Protein AF-A0A819D4S5-F1 (afdb_monomer_lite)

Secondary structure (DSSP, 8-state):
---GGGHHHHHHHHTS--BT-EEEETT-TTTTTHHHHHHTS-BSEEEE--S-HHHHHHHHHHH-S-----SS--SEEE---SS--GGGHHHHHHH-

Radius of gyration: 12.38 Å; chains: 1; bounding box: 28×28×28 Å

Structure (mmCIF, N/CA/C/O backbone):
data_AF-A0A819D4S5-F1
#
_entry.id   AF-A0A819D4S5-F1
#
loop_
_atom_site.group_PDB
_atom_site.id
_atom_site.type_symbol
_atom_site.label_atom_id
_atom_site.label_alt_id
_atom_site.label_comp_id
_atom_site.label_asym_id
_atom_site.label_entity_id
_atom_site.label_seq_id
_atom_site.pdbx_PDB_ins_code
_atom_site.Cartn_x
_atom_site.Cartn_y
_atom_site.Cartn_z
_atom_site.occupancy
_atom_site.B_iso_or_equiv
_atom_site.auth_seq_id
_atom_site.auth_comp_id
_atom_site.a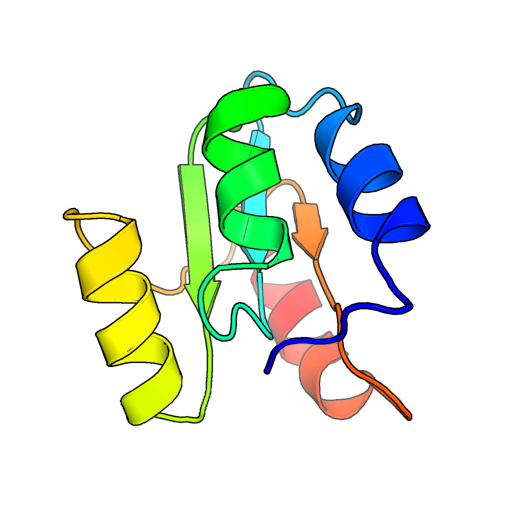uth_asym_id
_atom_site.auth_atom_id
_atom_site.pdbx_PDB_model_num
ATOM 1 N N . MET A 1 1 ? 10.025 0.386 -4.813 1.00 71.19 1 MET A N 1
ATOM 2 C CA . MET A 1 1 ? 10.532 1.701 -5.276 1.00 71.19 1 MET A CA 1
ATOM 3 C C . MET A 1 1 ? 10.831 2.584 -4.065 1.00 71.19 1 MET A C 1
ATOM 5 O O . MET A 1 1 ? 10.139 2.447 -3.063 1.00 71.19 1 MET A O 1
ATOM 9 N N . PHE A 1 2 ? 11.849 3.448 -4.128 1.00 74.19 2 PHE A N 1
ATOM 10 C CA . PHE A 1 2 ? 12.151 4.458 -3.103 1.00 74.19 2 PHE A CA 1
ATOM 11 C C . PHE A 1 2 ? 12.409 5.796 -3.799 1.00 74.19 2 PHE A C 1
ATOM 13 O O . PHE A 1 2 ? 13.190 5.847 -4.746 1.00 74.19 2 PHE A O 1
ATOM 20 N N . CYS A 1 3 ? 11.752 6.863 -3.345 1.00 80.25 3 CYS A N 1
ATOM 21 C CA . CYS A 1 3 ? 11.949 8.215 -3.858 1.00 80.25 3 CYS A CA 1
ATOM 22 C C . CYS A 1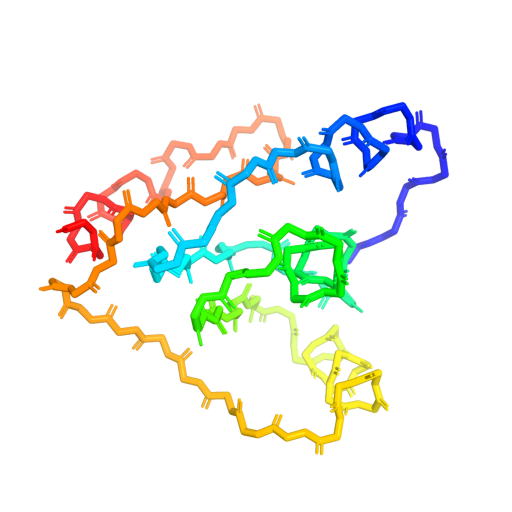 3 ? 12.172 9.160 -2.674 1.00 80.25 3 CYS A C 1
ATOM 24 O O . CYS A 1 3 ? 11.276 9.358 -1.852 1.00 80.25 3 CYS A O 1
ATOM 26 N N . ALA A 1 4 ? 13.376 9.727 -2.573 1.00 80.31 4 ALA A N 1
ATOM 27 C CA . ALA A 1 4 ? 13.717 10.655 -1.498 1.00 80.31 4 ALA A CA 1
ATOM 28 C C . ALA A 1 4 ? 12.949 11.982 -1.617 1.00 80.31 4 ALA A C 1
ATOM 30 O O . ALA A 1 4 ? 12.568 12.572 -0.611 1.00 80.31 4 ALA A O 1
ATOM 31 N N . GLU A 1 5 ? 12.669 12.431 -2.840 1.00 84.88 5 GLU A N 1
ATOM 32 C CA . GLU A 1 5 ? 11.967 13.695 -3.089 1.00 84.88 5 GLU A CA 1
ATOM 33 C C . GLU A 1 5 ? 10.486 13.644 -2.690 1.00 84.88 5 GLU A C 1
ATOM 35 O O . GLU A 1 5 ? 9.881 14.680 -2.433 1.00 84.88 5 GLU A O 1
ATOM 40 N N . ASN A 1 6 ? 9.914 12.447 -2.521 1.00 87.12 6 ASN A N 1
ATOM 41 C CA . ASN A 1 6 ? 8.525 12.280 -2.092 1.00 87.12 6 ASN A CA 1
ATOM 42 C C . ASN A 1 6 ? 8.339 12.289 -0.556 1.00 87.12 6 ASN A C 1
ATOM 44 O O . ASN A 1 6 ? 7.295 11.890 -0.034 1.00 87.12 6 ASN A O 1
ATOM 48 N N . ASN A 1 7 ? 9.358 12.728 0.195 1.00 86.62 7 ASN A N 1
ATOM 49 C CA . ASN A 1 7 ? 9.352 12.704 1.662 1.00 86.62 7 ASN A CA 1
ATOM 50 C C . ASN A 1 7 ? 8.194 13.503 2.275 1.00 86.62 7 ASN A C 1
ATOM 52 O O . ASN A 1 7 ? 7.668 13.098 3.311 1.00 86.62 7 ASN A O 1
ATOM 56 N N . THR A 1 8 ? 7.784 14.609 1.649 1.00 91.94 8 THR A N 1
ATOM 57 C CA . THR A 1 8 ? 6.640 15.411 2.107 1.00 91.94 8 THR A CA 1
ATOM 58 C C . THR A 1 8 ? 5.360 14.585 2.115 1.00 91.94 8 THR A C 1
ATOM 60 O O . THR A 1 8 ? 4.633 14.597 3.106 1.00 91.94 8 THR A O 1
ATOM 63 N N . GLU A 1 9 ? 5.120 13.803 1.062 1.00 91.19 9 GLU A N 1
ATOM 64 C CA . GLU A 1 9 ? 3.942 12.943 0.987 1.00 91.19 9 GLU A CA 1
ATOM 65 C C . GLU A 1 9 ? 4.043 11.771 1.959 1.00 91.19 9 GLU A C 1
ATOM 67 O O . GLU A 1 9 ? 3.066 11.434 2.619 1.00 91.19 9 GLU A O 1
ATOM 72 N N . ARG A 1 10 ? 5.240 11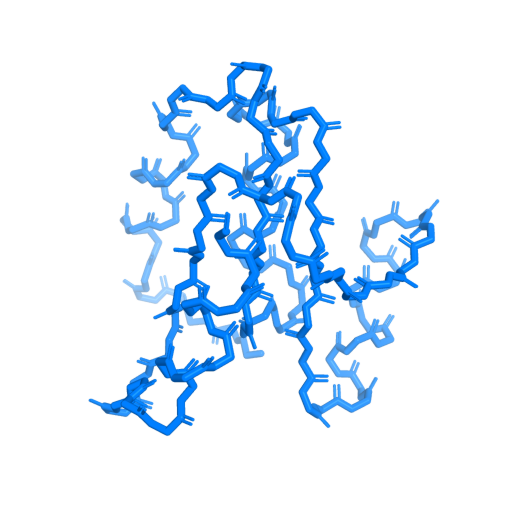.199 2.146 1.00 88.94 10 ARG A N 1
ATOM 73 C CA . ARG A 1 10 ? 5.464 10.175 3.179 1.00 88.94 10 ARG A CA 1
ATOM 74 C C . ARG A 1 10 ? 5.093 10.679 4.573 1.00 88.94 10 ARG A C 1
ATOM 76 O O . ARG A 1 10 ? 4.431 9.968 5.326 1.00 88.94 10 ARG A O 1
ATOM 83 N N . MET A 1 11 ? 5.501 11.904 4.909 1.00 89.62 11 MET A N 1
ATOM 84 C CA . MET A 1 11 ? 5.149 12.542 6.180 1.00 89.62 11 MET A CA 1
ATOM 85 C C . MET A 1 11 ? 3.656 12.860 6.260 1.00 89.62 11 MET A C 1
ATOM 87 O O . MET A 1 11 ? 3.046 12.629 7.300 1.00 89.62 11 MET A O 1
ATOM 91 N N . ARG A 1 12 ? 3.046 13.357 5.177 1.00 93.19 12 ARG A N 1
ATOM 92 C CA . ARG A 1 12 ? 1.603 13.624 5.134 1.00 93.19 12 ARG A CA 1
ATOM 93 C C . ARG A 1 12 ? 0.803 12.349 5.390 1.00 93.19 12 ARG A C 1
ATOM 95 O O . ARG A 1 12 ? -0.090 12.359 6.231 1.00 93.19 12 ARG A O 1
ATOM 102 N N . MET A 1 13 ? 1.161 11.259 4.713 1.00 90.69 13 MET A N 1
ATOM 103 C CA . MET A 1 13 ? 0.516 9.958 4.877 1.00 90.69 13 MET A CA 1
ATOM 104 C C . MET A 1 13 ? 0.680 9.420 6.294 1.00 90.69 13 MET A C 1
ATOM 106 O O . MET A 1 13 ? -0.306 8.970 6.856 1.00 90.69 13 MET A O 1
ATOM 110 N N . GLY A 1 14 ? 1.854 9.574 6.915 1.00 89.19 14 GLY A N 1
ATOM 111 C CA . GLY A 1 14 ? 2.077 9.194 8.316 1.00 89.19 14 GLY A CA 1
ATOM 112 C C . GLY A 1 14 ? 1.253 9.971 9.353 1.00 89.19 14 GLY A C 1
ATOM 113 O O . GLY A 1 14 ? 1.214 9.560 10.503 1.00 89.19 14 GLY A O 1
ATOM 114 N N . ASN A 1 15 ? 0.588 11.067 8.976 1.00 91.69 15 ASN A N 1
ATOM 115 C CA . ASN A 1 15 ? -0.290 11.835 9.867 1.00 91.69 15 ASN A CA 1
ATOM 116 C C . ASN A 1 15 ? -1.786 11.573 9.620 1.00 91.69 15 ASN A C 1
ATOM 118 O O . ASN A 1 15 ? -2.635 12.194 10.261 1.00 91.69 15 ASN A O 1
ATOM 122 N N . VAL A 1 16 ? -2.133 10.693 8.679 1.00 92.00 16 VAL A N 1
ATOM 123 C CA . VAL A 1 16 ? -3.528 10.293 8.458 1.00 92.00 16 VAL A CA 1
ATOM 124 C C . VAL A 1 16 ? -3.971 9.403 9.620 1.00 92.00 16 VAL A C 1
ATOM 126 O O . VAL A 1 16 ? -3.228 8.523 10.043 1.00 92.00 16 VAL A O 1
ATOM 129 N N . ASN A 1 17 ? -5.176 9.628 10.147 1.00 91.56 17 ASN A N 1
ATOM 130 C CA . ASN A 1 17 ? -5.768 8.739 11.143 1.00 91.56 17 ASN A CA 1
ATOM 131 C C . ASN A 1 17 ? -6.389 7.529 10.437 1.00 91.56 17 ASN A C 1
ATOM 133 O O . ASN A 1 17 ? -7.349 7.699 9.688 1.00 91.56 17 ASN A O 1
ATOM 137 N N . CYS A 1 18 ? -5.850 6.341 10.699 1.00 92.75 18 CYS A N 1
ATOM 138 C CA . CYS A 1 18 ? -6.337 5.076 10.153 1.00 92.75 18 CYS A CA 1
ATOM 139 C C . CYS A 1 18 ? -6.785 4.107 11.256 1.00 92.75 18 CYS A C 1
ATOM 141 O O . CYS A 1 18 ? -6.864 2.902 11.027 1.00 92.75 18 CYS A O 1
ATOM 143 N N . VAL A 1 19 ? -7.065 4.603 12.466 1.00 91.62 19 VAL A N 1
ATOM 144 C CA . VAL A 1 19 ? -7.542 3.763 13.572 1.00 91.62 19 VAL A CA 1
ATOM 145 C C . VAL A 1 19 ? -8.805 3.014 13.144 1.00 91.62 19 VAL A C 1
ATOM 147 O O . VAL A 1 19 ? -9.770 3.623 12.690 1.00 91.62 19 VAL A O 1
ATOM 150 N N . ASN A 1 20 ? -8.795 1.693 13.336 1.00 90.62 20 ASN A N 1
ATOM 151 C CA . ASN A 1 20 ? -9.841 0.755 12.908 1.00 90.62 20 ASN A CA 1
ATOM 152 C C . ASN A 1 20 ? -10.030 0.620 11.384 1.00 90.62 20 ASN A C 1
ATOM 154 O O . ASN A 1 20 ? -10.986 -0.029 10.977 1.00 90.62 20 ASN A O 1
ATOM 158 N N . GLU A 1 21 ? -9.138 1.169 10.552 1.00 93.12 21 GLU A N 1
ATOM 159 C CA . GLU A 1 21 ? -9.183 0.982 9.096 1.00 93.12 21 GLU A CA 1
ATOM 160 C C . GLU A 1 21 ? -8.333 -0.220 8.655 1.00 93.12 21 GLU A C 1
ATOM 162 O O . GLU A 1 21 ? -7.213 -0.437 9.137 1.00 93.12 21 GLU A O 1
ATOM 167 N N . ILE A 1 22 ? -8.844 -0.970 7.681 1.00 93.38 22 ILE A N 1
ATOM 168 C CA . ILE A 1 22 ? -8.099 -1.943 6.884 1.00 93.38 22 ILE A CA 1
ATOM 169 C C . ILE A 1 22 ? -7.668 -1.269 5.578 1.00 93.38 22 ILE A C 1
ATOM 171 O O . ILE A 1 22 ? -8.498 -0.790 4.806 1.00 93.38 22 ILE A O 1
ATOM 175 N N . ILE A 1 23 ? -6.364 -1.259 5.301 1.00 92.38 23 ILE A N 1
ATOM 176 C CA . ILE A 1 23 ? -5.786 -0.566 4.142 1.00 92.38 23 ILE A CA 1
ATOM 177 C C . ILE A 1 23 ? -5.256 -1.571 3.120 1.00 92.38 23 ILE A C 1
ATOM 179 O O . ILE A 1 23 ? -4.623 -2.555 3.492 1.00 92.38 23 ILE A O 1
ATOM 183 N N . VAL A 1 24 ? -5.424 -1.295 1.827 1.00 94.06 24 VAL A N 1
ATOM 184 C CA . VAL A 1 24 ? -4.644 -1.932 0.751 1.00 94.06 24 VAL A CA 1
ATOM 185 C C . VAL A 1 24 ? -3.631 -0.950 0.193 1.00 94.06 24 VAL A C 1
ATOM 187 O O . VAL A 1 24 ? -3.996 0.148 -0.205 1.00 94.06 24 VAL A O 1
ATOM 190 N N . ASP A 1 25 ? -2.370 -1.352 0.094 1.00 92.69 25 ASP A N 1
ATOM 191 C CA . ASP A 1 25 ? -1.322 -0.612 -0.607 1.00 92.69 25 ASP A CA 1
ATOM 192 C C . ASP A 1 25 ? -0.938 -1.378 -1.876 1.00 92.69 25 ASP A C 1
ATOM 194 O O . ASP A 1 25 ? -0.231 -2.382 -1.801 1.00 92.69 25 ASP A O 1
ATOM 198 N N . LEU A 1 26 ? -1.439 -0.952 -3.044 1.00 91.75 26 LEU A N 1
ATOM 199 C CA . LEU A 1 26 ? -1.256 -1.706 -4.298 1.00 91.75 26 LEU A CA 1
ATOM 200 C C . LEU A 1 26 ? 0.150 -1.577 -4.902 1.00 91.75 26 LEU A C 1
ATOM 202 O O . LEU A 1 26 ? 0.484 -2.307 -5.836 1.00 91.75 26 LEU A O 1
ATOM 206 N N . TYR A 1 27 ? 0.958 -0.654 -4.377 1.00 91.44 27 TYR A N 1
ATOM 207 C CA . TYR A 1 27 ? 2.314 -0.366 -4.843 1.00 91.44 27 TYR A CA 1
ATOM 208 C C . TYR A 1 27 ? 3.255 -0.185 -3.652 1.00 91.44 27 TYR A C 1
ATOM 210 O O . TYR A 1 27 ? 3.941 0.831 -3.514 1.00 91.44 27 TYR A O 1
ATOM 218 N N . ALA A 1 28 ? 3.258 -1.181 -2.770 1.00 91.88 28 ALA A N 1
ATOM 219 C CA . ALA A 1 28 ? 3.922 -1.113 -1.476 1.00 91.88 28 ALA A CA 1
ATOM 220 C C . ALA A 1 28 ? 5.438 -0.893 -1.585 1.00 91.88 28 ALA A C 1
ATOM 222 O O . ALA A 1 28 ? 6.060 -0.250 -0.728 1.00 91.88 28 ALA A O 1
ATOM 223 N N . GLY A 1 29 ? 6.067 -1.403 -2.647 1.00 92.25 29 GLY A N 1
ATOM 224 C CA . GLY A 1 29 ? 7.506 -1.353 -2.819 1.00 92.25 29 GLY A CA 1
ATOM 225 C C . GLY A 1 29 ? 8.213 -2.003 -1.637 1.00 92.25 29 GLY A C 1
ATOM 226 O O . GLY A 1 29 ? 7.922 -3.129 -1.261 1.00 92.25 29 GLY A O 1
ATOM 227 N N . ILE A 1 30 ? 9.143 -1.256 -1.041 1.00 92.06 30 ILE A N 1
ATOM 228 C CA . ILE A 1 30 ? 9.864 -1.675 0.170 1.00 92.06 30 ILE A CA 1
ATOM 229 C C . ILE A 1 30 ? 9.165 -1.215 1.462 1.00 92.06 30 ILE A C 1
ATOM 231 O O . ILE A 1 30 ? 9.757 -1.281 2.538 1.00 92.06 30 ILE A O 1
ATOM 235 N N . GLY A 1 31 ? 7.933 -0.707 1.355 1.00 90.56 31 GLY A N 1
ATOM 236 C CA . GLY A 1 31 ? 7.115 -0.234 2.475 1.00 90.56 31 GLY A CA 1
ATOM 237 C C . GLY A 1 31 ? 7.093 1.278 2.640 1.00 90.56 31 GLY A C 1
ATOM 238 O O . GLY A 1 31 ? 6.985 1.765 3.762 1.00 90.56 31 GLY A O 1
ATOM 239 N N . TYR A 1 32 ? 7.223 2.033 1.545 1.00 91.88 32 TYR A N 1
ATOM 240 C CA . TYR A 1 32 ? 7.364 3.492 1.606 1.00 91.88 32 TYR A CA 1
ATOM 241 C C . TYR A 1 32 ? 6.174 4.175 2.299 1.00 91.88 32 TYR A C 1
ATOM 243 O O . TYR A 1 32 ? 6.386 5.038 3.149 1.00 91.88 32 TYR A O 1
ATOM 251 N N . PHE A 1 33 ? 4.946 3.754 1.971 1.00 93.06 33 PHE A N 1
ATOM 252 C CA . PHE A 1 33 ? 3.710 4.198 2.628 1.00 93.06 33 PHE A CA 1
ATOM 253 C C . PHE A 1 33 ? 3.144 3.153 3.593 1.00 93.06 33 PHE A C 1
ATOM 255 O O . PHE A 1 33 ? 2.606 3.520 4.635 1.00 93.06 33 PHE A O 1
ATOM 262 N N . THR A 1 34 ? 3.348 1.864 3.304 1.00 93.31 34 THR A N 1
ATOM 263 C CA . THR A 1 34 ? 2.955 0.750 4.180 1.00 93.31 34 THR A CA 1
ATOM 264 C C . THR A 1 34 ? 3.456 0.921 5.620 1.00 93.31 34 THR A C 1
ATOM 266 O O . THR A 1 34 ? 2.687 0.747 6.562 1.00 93.31 34 THR A O 1
ATOM 269 N N . LEU A 1 35 ? 4.730 1.290 5.812 1.00 91.06 35 LEU A N 1
ATOM 270 C CA . LEU A 1 35 ? 5.306 1.456 7.150 1.00 91.06 35 LEU A CA 1
ATOM 271 C C . LEU A 1 35 ? 4.680 2.640 7.910 1.00 91.06 35 LEU A C 1
ATOM 273 O O . LEU A 1 35 ? 4.260 2.430 9.047 1.00 91.06 35 LEU A O 1
ATOM 277 N N . PRO A 1 36 ? 4.540 3.848 7.322 1.00 92.19 36 PRO A N 1
ATOM 278 C CA . PRO A 1 36 ? 3.772 4.927 7.938 1.00 92.19 36 PRO A CA 1
ATOM 279 C C . PRO A 1 36 ? 2.360 4.529 8.381 1.00 92.19 36 PRO A C 1
ATOM 281 O O . PRO A 1 36 ? 1.977 4.859 9.502 1.00 92.19 36 PRO A O 1
ATOM 284 N N . PHE A 1 37 ? 1.617 3.779 7.559 1.00 93.25 37 PHE A N 1
ATOM 285 C CA . PHE A 1 37 ? 0.269 3.332 7.920 1.00 93.25 37 PHE A CA 1
ATOM 286 C C . PHE A 1 37 ? 0.242 2.449 9.173 1.00 93.25 37 PHE A C 1
ATOM 288 O O . PHE A 1 37 ? -0.623 2.613 10.035 1.00 93.25 37 PHE A O 1
ATOM 295 N N . LEU A 1 38 ? 1.202 1.531 9.289 1.00 89.81 38 LEU A N 1
ATOM 296 C CA . LEU A 1 38 ? 1.299 0.616 10.426 1.00 89.81 38 LEU A CA 1
ATOM 297 C C . LEU A 1 38 ? 1.828 1.307 11.691 1.00 89.81 38 LEU A C 1
ATOM 299 O O . LEU A 1 38 ? 1.314 1.073 12.781 1.00 89.81 38 LEU A O 1
ATOM 303 N N . VAL A 1 39 ? 2.857 2.149 11.559 1.00 87.81 39 VAL A N 1
ATOM 304 C CA . VAL A 1 39 ? 3.606 2.699 12.703 1.00 87.81 39 VAL A CA 1
ATOM 305 C C . VAL A 1 39 ? 3.012 4.007 13.224 1.00 87.81 39 VAL A C 1
ATOM 307 O O . VAL A 1 39 ? 3.015 4.232 14.433 1.00 87.81 39 VAL A O 1
ATOM 310 N N . HIS A 1 40 ? 2.522 4.876 12.338 1.00 88.69 40 HIS A N 1
ATOM 311 C CA . HIS A 1 40 ? 2.085 6.229 12.698 1.00 88.69 40 HIS A CA 1
ATOM 312 C C . HIS A 1 40 ? 0.571 6.423 12.586 1.00 88.69 40 HIS A C 1
ATOM 314 O O . HIS A 1 40 ? -0.014 7.110 13.417 1.00 88.69 40 HIS A O 1
ATOM 320 N N . CYS A 1 41 ? -0.075 5.801 11.596 1.00 90.25 41 CYS A N 1
ATOM 321 C CA . CYS A 1 41 ? -1.515 5.971 11.373 1.00 90.25 41 CYS A CA 1
ATOM 322 C C . CYS A 1 41 ? -2.386 5.027 12.209 1.00 90.25 41 CYS A C 1
ATOM 324 O O . CYS A 1 41 ? -3.601 5.214 12.260 1.00 90.25 41 CYS A O 1
ATOM 326 N N . HIS A 1 42 ? -1.780 4.013 12.837 1.00 86.94 42 HIS A N 1
ATOM 327 C CA . HIS A 1 42 ? -2.465 2.980 13.619 1.00 86.94 42 HIS A CA 1
ATOM 328 C C . HIS A 1 42 ? -3.537 2.209 12.827 1.00 86.94 42 HIS A C 1
ATOM 330 O O . HIS A 1 42 ? -4.593 1.877 13.369 1.00 86.94 42 HIS A O 1
ATOM 336 N N . ALA A 1 43 ? -3.257 1.915 11.551 1.00 91.81 43 ALA A N 1
ATOM 337 C CA . ALA A 1 43 ? -4.102 1.039 10.744 1.00 91.81 43 ALA A CA 1
ATOM 338 C C . ALA A 1 43 ? -4.310 -0.315 11.441 1.00 91.81 43 ALA A C 1
ATOM 340 O O . ALA A 1 43 ? -3.365 -0.893 11.980 1.00 91.81 43 ALA A O 1
ATOM 341 N N . CYS A 1 44 ? -5.538 -0.837 11.409 1.00 90.88 44 CYS A N 1
ATOM 342 C CA . CYS A 1 44 ? -5.855 -2.147 11.983 1.00 90.88 44 CYS A CA 1
ATOM 343 C C . CYS A 1 44 ? -5.121 -3.265 11.232 1.00 90.88 44 CYS A C 1
ATOM 345 O O . CYS A 1 44 ? -4.584 -4.195 11.837 1.00 90.88 44 CYS A O 1
ATOM 347 N N . HIS A 1 45 ? -5.072 -3.152 9.905 1.00 89.81 45 HIS A N 1
ATOM 348 C CA . HIS A 1 45 ? -4.351 -4.071 9.038 1.00 89.81 45 HIS A CA 1
ATOM 349 C C . HIS A 1 45 ? -3.945 -3.372 7.739 1.00 89.81 45 HIS A C 1
ATOM 351 O O . HIS A 1 45 ? -4.657 -2.487 7.263 1.00 89.81 45 HIS A O 1
ATOM 357 N N . VAL A 1 46 ? -2.825 -3.787 7.140 1.00 91.44 46 VAL A N 1
ATO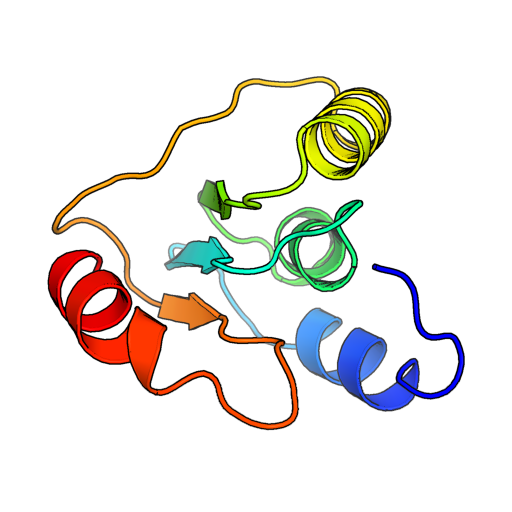M 358 C CA . VAL A 1 46 ? -2.396 -3.297 5.824 1.00 91.44 46 VAL A CA 1
ATOM 359 C C . VAL A 1 46 ? -2.040 -4.467 4.920 1.00 91.44 46 VAL A C 1
ATOM 361 O O . VAL A 1 46 ? -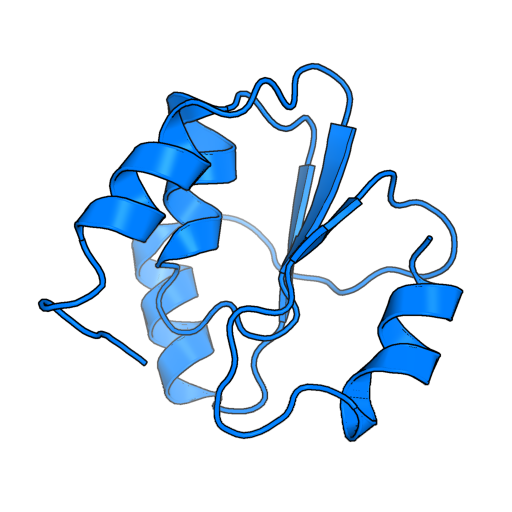1.124 -5.237 5.198 1.00 91.44 46 VAL A O 1
ATOM 364 N N . TYR A 1 47 ? -2.741 -4.562 3.801 1.00 92.25 47 TYR A N 1
ATOM 365 C CA . TYR A 1 47 ? -2.479 -5.509 2.737 1.00 92.25 47 TYR A CA 1
ATOM 366 C C . TYR A 1 47 ? -1.562 -4.881 1.692 1.00 92.25 47 TYR A C 1
ATOM 368 O O . TYR A 1 47 ? -1.977 -4.060 0.876 1.00 92.25 47 TYR A O 1
ATOM 376 N N . ALA A 1 48 ? -0.290 -5.258 1.741 1.00 91.75 48 ALA A N 1
ATOM 377 C CA . ALA A 1 48 ? 0.750 -4.705 0.888 1.00 91.75 48 ALA A CA 1
ATOM 378 C C . ALA A 1 48 ? 0.973 -5.571 -0.360 1.00 91.75 48 ALA A C 1
ATOM 380 O O . ALA A 1 48 ? 1.367 -6.735 -0.258 1.00 91.75 48 ALA A O 1
ATOM 381 N N . CYS A 1 49 ? 0.761 -4.987 -1.539 1.00 90.38 49 CYS A N 1
ATOM 382 C CA . CYS A 1 49 ? 0.959 -5.630 -2.833 1.00 90.38 49 CYS A CA 1
ATOM 383 C C . CYS A 1 49 ? 2.077 -4.938 -3.607 1.00 90.38 49 CYS A C 1
ATOM 385 O O . CYS A 1 49 ? 2.171 -3.714 -3.645 1.00 90.38 49 CYS A O 1
ATOM 387 N N . ASP A 1 50 ? 2.907 -5.736 -4.264 1.00 90.38 50 ASP A N 1
ATOM 388 C CA . ASP A 1 50 ? 3.838 -5.261 -5.272 1.00 90.38 50 ASP A CA 1
ATOM 389 C C . ASP A 1 50 ? 4.090 -6.402 -6.256 1.00 90.38 50 ASP A C 1
ATOM 391 O O . ASP A 1 50 ? 4.170 -7.572 -5.878 1.00 90.38 50 ASP A O 1
ATOM 395 N N . TRP A 1 51 ? 4.177 -6.050 -7.529 1.00 89.62 51 TRP A N 1
ATOM 396 C CA . TRP A 1 51 ? 4.481 -6.970 -8.614 1.00 89.62 51 TRP A CA 1
ATOM 397 C C . TRP A 1 51 ? 5.967 -7.354 -8.650 1.00 89.62 51 TRP A C 1
ATOM 399 O O . TRP A 1 51 ? 6.310 -8.399 -9.199 1.00 89.62 51 TRP A O 1
ATOM 409 N N . ASN A 1 52 ? 6.850 -6.539 -8.060 1.00 89.31 52 ASN A N 1
ATOM 410 C CA . ASN A 1 52 ? 8.277 -6.814 -7.973 1.00 89.31 52 ASN A CA 1
ATOM 411 C C . ASN A 1 52 ? 8.592 -7.723 -6.760 1.00 89.31 52 ASN A C 1
ATOM 413 O O . ASN A 1 52 ? 8.476 -7.277 -5.610 1.00 89.31 52 ASN A O 1
ATOM 417 N N . PRO A 1 53 ? 9.059 -8.967 -6.983 1.00 90.44 53 PRO A N 1
ATOM 418 C CA . PRO A 1 53 ? 9.354 -9.903 -5.900 1.00 90.44 53 PRO A CA 1
ATOM 419 C C . PRO A 1 53 ? 10.508 -9.444 -4.997 1.00 90.44 53 PRO A C 1
ATOM 421 O O . PRO A 1 53 ? 10.444 -9.673 -3.790 1.00 90.44 53 PRO A O 1
ATOM 424 N N . ASP A 1 54 ? 11.518 -8.749 -5.530 1.00 92.94 54 ASP A N 1
ATOM 425 C CA . ASP A 1 54 ? 12.648 -8.241 -4.738 1.00 92.94 54 ASP A CA 1
ATOM 426 C C . ASP A 1 54 ? 12.204 -7.124 -3.788 1.00 92.94 54 ASP A C 1
ATOM 428 O O . ASP A 1 54 ? 12.653 -7.041 -2.644 1.00 92.94 54 ASP A O 1
ATOM 432 N N . ALA A 1 55 ? 11.280 -6.273 -4.246 1.00 91.19 55 ALA A N 1
ATOM 433 C CA . ALA A 1 55 ? 10.686 -5.238 -3.407 1.00 91.19 55 ALA A CA 1
ATOM 434 C C . ALA A 1 55 ? 9.877 -5.864 -2.265 1.00 91.19 55 ALA A C 1
ATOM 436 O O . ALA A 1 55 ? 10.020 -5.447 -1.117 1.00 91.19 55 ALA A O 1
ATOM 437 N N . MET A 1 56 ? 9.107 -6.912 -2.568 1.00 90.38 56 MET A N 1
ATOM 438 C CA . MET A 1 56 ? 8.334 -7.649 -1.571 1.00 90.38 56 MET A CA 1
ATOM 439 C C . MET A 1 56 ? 9.226 -8.386 -0.561 1.00 90.38 56 MET A C 1
ATOM 441 O O . MET A 1 56 ? 8.902 -8.457 0.620 1.00 90.38 56 MET A O 1
ATOM 445 N N . GLU A 1 57 ? 10.374 -8.907 -0.991 1.00 90.06 57 GLU A N 1
ATOM 446 C CA . GLU A 1 57 ? 11.372 -9.502 -0.097 1.00 90.06 57 GLU A CA 1
ATOM 447 C C . GLU A 1 57 ? 12.049 -8.449 0.799 1.00 90.06 57 GLU A C 1
ATOM 449 O O . GLU A 1 57 ? 12.236 -8.660 1.998 1.00 90.06 57 GLU A O 1
ATOM 454 N N . ALA A 1 58 ? 12.370 -7.273 0.262 1.00 90.19 58 ALA A N 1
ATOM 455 C CA . ALA A 1 58 ? 12.857 -6.160 1.073 1.00 90.19 58 ALA A CA 1
ATOM 456 C C . ALA A 1 58 ? 11.792 -5.681 2.078 1.00 90.19 58 ALA A C 1
ATOM 458 O O . ALA A 1 58 ? 12.108 -5.438 3.242 1.00 90.19 58 ALA A O 1
ATOM 459 N N . LEU A 1 59 ? 10.524 -5.618 1.664 1.00 90.44 59 LEU A N 1
ATOM 460 C CA . LEU A 1 59 ? 9.400 -5.316 2.547 1.00 90.44 59 LEU A CA 1
ATOM 461 C C . LEU A 1 59 ? 9.240 -6.376 3.651 1.00 90.44 59 LEU A C 1
ATOM 463 O O . LEU A 1 59 ? 9.101 -6.011 4.816 1.00 90.44 59 LEU A O 1
ATOM 467 N N . ARG A 1 60 ? 9.381 -7.669 3.322 1.00 88.25 60 ARG A N 1
ATOM 468 C CA . ARG A 1 60 ? 9.471 -8.796 4.281 1.00 88.25 60 ARG A CA 1
ATOM 469 C C . ARG A 1 60 ? 10.480 -8.557 5.370 1.00 88.25 60 ARG A C 1
ATOM 471 O O . ARG A 1 60 ? 10.147 -8.682 6.549 1.00 88.25 60 ARG A O 1
ATOM 478 N N . ARG A 1 61 ? 11.685 -8.169 4.980 1.00 86.62 61 ARG A N 1
ATOM 479 C CA . ARG A 1 61 ? 12.762 -7.872 5.924 1.00 86.62 61 ARG A CA 1
ATOM 480 C C . ARG A 1 61 ? 12.445 -6.656 6.787 1.00 86.62 61 ARG A C 1
ATOM 482 O O . ARG A 1 61 ? 12.770 -6.677 7.968 1.00 86.62 61 ARG A O 1
ATOM 489 N N . ASN A 1 62 ? 11.777 -5.651 6.222 1.00 82.88 62 ASN A N 1
ATOM 490 C CA . ASN A 1 62 ? 11.373 -4.447 6.945 1.00 82.88 62 ASN A CA 1
ATOM 491 C C . ASN A 1 62 ? 10.204 -4.684 7.921 1.00 82.88 62 ASN A C 1
ATOM 493 O O . ASN A 1 62 ? 10.136 -3.996 8.935 1.00 82.88 62 ASN A O 1
ATOM 497 N N . LEU A 1 63 ? 9.294 -5.626 7.634 1.00 83.06 63 LEU A N 1
ATOM 498 C CA . LEU A 1 63 ? 8.074 -5.856 8.426 1.00 83.06 63 LEU A CA 1
ATOM 499 C C . LEU A 1 63 ? 8.140 -7.038 9.400 1.00 83.06 63 LEU A C 1
ATOM 501 O O . LEU A 1 63 ? 7.421 -7.023 10.390 1.00 83.06 63 LEU A O 1
ATOM 505 N N . GLN A 1 64 ? 8.916 -8.083 9.107 1.00 66.88 64 GLN A N 1
ATOM 506 C CA . GLN A 1 64 ? 8.946 -9.336 9.881 1.00 66.88 64 GLN A CA 1
ATOM 507 C C . GLN A 1 64 ? 7.553 -9.865 10.343 1.00 66.88 64 GLN A C 1
ATOM 509 O O . GLN A 1 64 ? 7.420 -10.344 11.465 1.00 66.88 64 GLN A O 1
ATOM 514 N N . ALA A 1 65 ? 6.521 -9.826 9.473 1.00 50.22 65 ALA A N 1
ATOM 515 C CA . ALA A 1 65 ? 5.247 -10.574 9.581 1.00 50.22 65 ALA A CA 1
ATOM 516 C C . ALA A 1 65 ? 4.473 -10.638 8.228 1.00 50.22 65 ALA A C 1
ATOM 518 O O . ALA A 1 65 ? 4.826 -9.928 7.290 1.00 50.22 65 ALA A O 1
ATOM 519 N N . ASN A 1 66 ? 3.468 -11.532 8.141 1.00 48.88 66 ASN A N 1
ATOM 520 C CA . ASN A 1 66 ? 2.766 -12.102 6.958 1.00 48.88 66 ASN A CA 1
ATOM 521 C C . ASN A 1 66 ? 2.172 -11.145 5.886 1.00 48.88 66 ASN A C 1
ATOM 523 O O . ASN A 1 66 ? 1.784 -10.024 6.186 1.00 48.88 66 ASN A O 1
ATOM 527 N N . TYR A 1 67 ? 2.007 -11.664 4.650 1.00 52.03 67 TYR A N 1
ATOM 528 C CA . TYR A 1 67 ? 1.541 -10.952 3.436 1.00 52.03 67 TYR A CA 1
ATOM 529 C C . TYR A 1 67 ? 0.342 -11.635 2.787 1.00 52.03 67 TYR A C 1
ATOM 531 O O . TYR A 1 67 ? 0.434 -12.818 2.468 1.00 52.03 67 TYR A O 1
ATOM 539 N N . THR A 1 68 ? -0.720 -10.887 2.486 1.00 49.59 68 THR A N 1
ATOM 540 C CA . THR A 1 68 ? -1.785 -11.298 1.549 1.00 49.59 68 THR A CA 1
ATOM 541 C C . THR A 1 68 ? -2.393 -10.062 0.865 1.00 49.59 68 THR A C 1
ATOM 543 O O . THR A 1 68 ? -2.051 -8.938 1.220 1.00 49.59 68 THR A O 1
ATOM 546 N N . CYS A 1 69 ? -3.250 -10.254 -0.139 1.00 50.25 69 CYS A N 1
ATOM 547 C CA . CYS A 1 69 ? -4.089 -9.216 -0.746 1.00 50.25 69 CYS A CA 1
ATOM 548 C C . CYS A 1 69 ? -5.543 -9.697 -0.654 1.00 50.25 69 CYS A C 1
ATOM 550 O O . CYS A 1 69 ? -5.796 -10.843 -1.037 1.00 50.25 69 CYS A O 1
ATOM 552 N N . PRO A 1 70 ? -6.483 -8.902 -0.129 1.00 58.75 70 PRO A N 1
ATOM 553 C CA . PRO A 1 70 ? -7.823 -9.364 0.156 1.00 58.75 70 PRO A CA 1
ATOM 554 C C . PRO A 1 70 ? -8.823 -8.855 -0.886 1.00 58.75 70 PRO A C 1
ATOM 556 O O . PRO A 1 70 ? -8.507 -8.023 -1.735 1.00 58.75 70 PRO A O 1
ATOM 559 N N . VAL A 1 71 ? -10.063 -9.321 -0.774 1.00 61.34 71 VAL A N 1
ATOM 560 C CA . VAL A 1 71 ? -11.179 -8.883 -1.616 1.00 61.34 71 VAL A CA 1
ATOM 561 C C . VAL A 1 71 ? -12.361 -8.526 -0.711 1.00 61.34 71 VAL A C 1
ATOM 563 O O . VAL A 1 71 ? -12.729 -9.345 0.128 1.00 61.34 71 VAL A O 1
ATOM 566 N N . GLY A 1 72 ? -12.938 -7.330 -0.887 1.00 64.44 72 GLY A N 1
ATOM 567 C CA . GLY A 1 72 ? -14.182 -6.867 -0.252 1.00 64.44 72 GLY A CA 1
ATOM 568 C C . GLY A 1 72 ? -14.151 -6.664 1.265 1.00 64.44 72 GLY A C 1
ATOM 569 O O . GLY A 1 72 ? -15.152 -6.937 1.926 1.00 64.44 72 GLY A O 1
ATOM 570 N N . ILE A 1 73 ? -13.008 -6.272 1.835 1.00 72.94 73 ILE A N 1
ATOM 571 C CA . ILE A 1 73 ? -12.859 -6.102 3.295 1.00 72.94 73 ILE A CA 1
ATOM 572 C C . ILE A 1 73 ? -12.070 -4.848 3.693 1.00 72.94 73 ILE A C 1
ATOM 574 O O . ILE A 1 73 ? -11.651 -4.755 4.843 1.00 72.94 73 ILE A O 1
ATOM 578 N N . THR A 1 74 ? -11.769 -3.934 2.765 1.00 73.38 74 THR A N 1
ATOM 579 C CA . THR A 1 74 ? -10.850 -2.818 3.052 1.00 73.38 74 THR A CA 1
ATOM 580 C C . THR A 1 74 ? -11.563 -1.481 3.058 1.00 73.38 74 THR A C 1
ATOM 582 O O . THR A 1 74 ? -12.368 -1.195 2.186 1.00 73.38 74 THR A O 1
ATOM 585 N N . ASP A 1 75 ? -11.237 -0.631 4.022 1.00 80.44 75 ASP A N 1
ATOM 586 C CA . ASP A 1 75 ? -11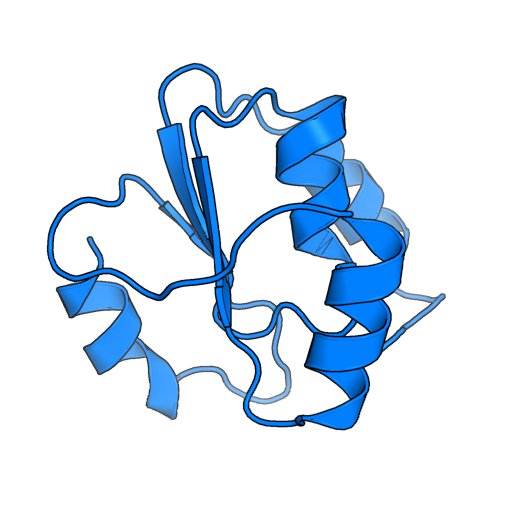.845 0.693 4.158 1.00 80.44 75 ASP A CA 1
ATOM 587 C C . ASP A 1 75 ? -11.145 1.731 3.266 1.00 80.44 75 ASP A C 1
ATOM 589 O O . ASP A 1 75 ? -11.715 2.770 2.922 1.00 80.44 75 ASP A O 1
ATOM 593 N N . ARG A 1 76 ? -9.882 1.470 2.890 1.00 84.12 76 ARG A N 1
ATOM 594 C CA . ARG A 1 76 ? -9.043 2.411 2.137 1.00 84.12 76 ARG A CA 1
ATOM 595 C C . ARG A 1 76 ? -8.059 1.708 1.204 1.00 84.12 76 ARG A C 1
ATOM 597 O O . ARG A 1 76 ? -7.346 0.795 1.602 1.00 84.12 76 ARG A O 1
ATOM 604 N N . CYS A 1 77 ? -7.918 2.229 -0.015 1.00 84.12 77 CYS A N 1
ATOM 605 C CA . CYS A 1 77 ? -6.872 1.825 -0.960 1.00 84.12 77 CYS A CA 1
ATOM 606 C C . CYS A 1 77 ? -5.863 2.962 -1.206 1.00 84.12 77 CYS A C 1
ATOM 608 O O . CYS A 1 77 ? -6.246 4.081 -1.544 1.00 84.12 77 CYS A O 1
ATOM 610 N N . ASN A 1 78 ? -4.570 2.664 -1.084 1.00 83.88 78 ASN A N 1
ATOM 611 C CA . ASN A 1 78 ? -3.447 3.524 -1.439 1.00 83.88 78 ASN A CA 1
ATOM 612 C C . ASN A 1 78 ? -2.895 3.146 -2.823 1.00 83.88 78 ASN A C 1
ATOM 614 O O . ASN A 1 78 ? -2.525 1.997 -3.072 1.00 83.88 78 ASN A O 1
ATOM 618 N N . LEU A 1 79 ? -2.817 4.133 -3.720 1.00 84.81 79 LEU A N 1
ATOM 619 C CA . LEU A 1 79 ? -2.388 3.979 -5.115 1.00 84.81 79 LEU A CA 1
ATOM 620 C C . LEU A 1 79 ? -1.168 4.860 -5.419 1.00 84.81 79 LEU A C 1
ATOM 622 O O . LEU A 1 79 ? -1.228 5.762 -6.251 1.00 84.81 79 LEU A O 1
ATOM 626 N N . GLY A 1 80 ? -0.055 4.613 -4.729 1.00 81.12 80 GLY A N 1
ATOM 627 C CA . GLY A 1 80 ? 1.159 5.435 -4.797 1.00 81.12 80 GLY A CA 1
ATOM 628 C C . GLY A 1 80 ? 2.043 5.229 -6.034 1.00 81.12 80 GLY A C 1
ATOM 629 O O . GLY A 1 80 ? 3.262 5.164 -5.882 1.00 81.12 80 GLY A O 1
ATOM 630 N N . VAL A 1 81 ? 1.473 5.103 -7.238 1.00 84.44 81 VAL A N 1
ATOM 631 C CA . VAL A 1 81 ? 2.238 4.917 -8.488 1.00 84.44 81 VAL A CA 1
ATOM 632 C C . VAL A 1 81 ? 2.047 6.081 -9.459 1.00 84.44 81 VAL A C 1
ATOM 634 O O . VAL A 1 81 ? 0.959 6.637 -9.587 1.00 84.44 81 VAL A O 1
ATOM 637 N N . ILE A 1 82 ? 3.115 6.410 -10.183 1.00 83.94 82 ILE A N 1
ATOM 638 C CA . ILE A 1 82 ? 3.137 7.372 -11.291 1.00 83.94 82 ILE A CA 1
ATOM 639 C C . ILE A 1 82 ? 3.662 6.676 -12.561 1.00 83.94 82 ILE A C 1
ATOM 641 O O . ILE A 1 82 ? 4.429 5.719 -12.441 1.00 83.94 82 ILE A O 1
ATOM 645 N N . PRO A 1 83 ? 3.294 7.127 -13.776 1.00 87.00 83 PRO A N 1
ATOM 646 C CA . PRO A 1 83 ? 2.442 8.284 -14.073 1.00 87.00 83 PRO A CA 1
ATOM 647 C C . PRO A 1 83 ? 0.933 8.011 -13.971 1.00 87.00 83 PRO A C 1
ATOM 649 O O . PRO A 1 83 ? 0.165 8.965 -13.941 1.00 87.00 83 PRO A O 1
ATOM 652 N N . SER A 1 84 ? 0.493 6.748 -13.914 1.00 86.38 84 SER A N 1
ATOM 653 C CA . SER A 1 84 ? -0.929 6.396 -13.795 1.00 86.38 84 SER A CA 1
ATOM 654 C C . SER A 1 84 ? -1.137 5.131 -12.964 1.00 86.38 84 SER A C 1
ATOM 656 O O . SER A 1 84 ? -0.380 4.168 -13.084 1.00 86.38 84 SER A O 1
ATOM 658 N N . SER A 1 85 ? -2.197 5.139 -12.153 1.00 88.88 85 SER A N 1
ATOM 659 C CA . SER A 1 85 ? -2.702 3.998 -11.379 1.00 88.88 85 SER A CA 1
ATOM 660 C C . SER A 1 85 ? -3.984 3.390 -11.966 1.00 88.88 85 SER A C 1
ATOM 662 O O . SER A 1 85 ? -4.558 2.482 -11.366 1.00 88.88 85 SER A O 1
ATOM 664 N N . GLU A 1 86 ? -4.431 3.866 -13.136 1.00 90.56 86 GLU A N 1
ATOM 665 C CA . GLU A 1 86 ? -5.734 3.542 -13.742 1.00 90.56 86 GLU A CA 1
ATOM 666 C C . GLU A 1 86 ? -5.943 2.043 -13.967 1.00 90.56 86 GLU A C 1
ATOM 668 O O . GLU A 1 86 ? -7.009 1.503 -13.676 1.00 90.56 86 GLU A O 1
ATOM 673 N N . ALA A 1 87 ? -4.884 1.339 -14.374 1.00 86.31 87 ALA A N 1
ATOM 674 C CA . ALA A 1 87 ? -4.912 -0.111 -14.555 1.00 86.31 87 ALA A CA 1
ATOM 675 C C . ALA A 1 87 ? -5.291 -0.880 -13.272 1.00 86.31 87 ALA A C 1
ATOM 677 O O . ALA A 1 87 ? -5.813 -1.991 -13.355 1.00 86.31 87 ALA A O 1
ATOM 678 N N . SER A 1 88 ? -5.061 -0.292 -12.095 1.00 86.88 88 SER A N 1
ATOM 679 C CA . SER A 1 88 ? -5.346 -0.907 -10.796 1.00 86.88 88 SER A CA 1
ATOM 680 C C . SER A 1 88 ? -6.669 -0.462 -10.181 1.00 86.88 88 SER A C 1
ATOM 682 O O . SER A 1 88 ? -7.075 -1.030 -9.168 1.00 86.88 88 SER A O 1
ATOM 684 N N . TRP A 1 89 ? -7.384 0.498 -10.774 1.00 89.69 89 TRP A N 1
ATOM 685 C CA . TRP A 1 89 ? -8.682 0.945 -10.254 1.00 89.69 89 TRP A CA 1
ATOM 686 C C . TRP A 1 89 ? -9.714 -0.184 -10.142 1.00 89.69 89 TRP A C 1
ATOM 688 O O . TRP A 1 89 ? -10.371 -0.255 -9.104 1.00 89.69 89 TRP A O 1
ATOM 698 N N . PRO A 1 90 ? -9.844 -1.118 -11.112 1.00 87.94 90 PRO A N 1
ATOM 699 C CA . PRO A 1 90 ? -10.779 -2.233 -10.970 1.00 87.94 90 PRO A CA 1
ATOM 700 C C . PRO A 1 90 ? -10.447 -3.144 -9.784 1.00 87.94 90 PRO A C 1
ATOM 702 O O . PRO A 1 90 ? -11.349 -3.727 -9.191 1.00 87.94 90 PRO A O 1
ATOM 705 N N . ILE A 1 91 ? -9.161 -3.280 -9.441 1.00 83.12 91 ILE A N 1
ATOM 706 C CA . ILE A 1 91 ? -8.704 -4.081 -8.299 1.00 83.12 91 ILE A CA 1
ATOM 707 C C . ILE A 1 91 ? -8.969 -3.323 -6.998 1.00 83.12 91 ILE A C 1
ATOM 709 O O . ILE A 1 91 ? -9.544 -3.897 -6.082 1.00 83.12 91 ILE A O 1
ATOM 713 N N . ALA A 1 92 ? -8.629 -2.032 -6.944 1.00 83.88 92 ALA A N 1
ATOM 714 C CA . ALA A 1 92 ? -8.910 -1.172 -5.797 1.00 83.88 92 ALA A CA 1
ATOM 715 C C . ALA A 1 92 ? -10.410 -1.145 -5.467 1.00 83.88 92 ALA A C 1
ATOM 717 O O . ALA A 1 92 ? -10.794 -1.318 -4.318 1.00 83.88 92 ALA A O 1
ATOM 718 N N . TYR A 1 93 ? -11.265 -1.023 -6.486 1.00 84.62 93 TYR A N 1
ATOM 719 C CA . TYR A 1 93 ? -12.718 -1.041 -6.317 1.00 84.62 93 TYR A CA 1
ATOM 720 C C . TYR A 1 93 ? -13.252 -2.369 -5.767 1.00 84.62 93 TYR A C 1
ATOM 722 O O . TYR A 1 93 ? -14.249 -2.372 -5.065 1.00 84.62 93 TYR A O 1
ATOM 730 N N . ARG A 1 94 ? -12.609 -3.498 -6.087 1.00 80.56 94 ARG A N 1
ATOM 731 C CA . ARG A 1 94 ? -12.985 -4.815 -5.540 1.00 80.56 94 ARG A CA 1
ATOM 732 C C . ARG A 1 94 ? -12.458 -5.052 -4.126 1.00 80.56 94 ARG A C 1
ATOM 734 O O . ARG A 1 94 ? -12.895 -5.997 -3.473 1.00 80.56 94 ARG A O 1
ATOM 741 N N . ALA A 1 95 ? -11.433 -4.312 -3.723 1.00 79.00 95 ALA A N 1
ATOM 742 C CA . ALA A 1 95 ? -10.841 -4.428 -2.401 1.00 79.00 95 ALA A CA 1
ATOM 743 C C . ALA A 1 95 ? -11.616 -3.608 -1.362 1.00 79.00 95 ALA A C 1
ATOM 745 O O . ALA A 1 95 ? -11.712 -4.053 -0.214 1.00 79.00 95 ALA A O 1
ATOM 746 N N . LEU A 1 96 ? -12.150 -2.450 -1.774 1.00 77.69 96 LEU A N 1
ATOM 747 C CA . LEU A 1 96 ? -13.206 -1.726 -1.056 1.00 77.69 96 LEU A CA 1
ATOM 748 C C . LEU A 1 96 ? -14.440 -2.621 -0.865 1.00 77.69 96 LEU A C 1
ATOM 750 O O . LEU A 1 96 ? -15.049 -2.544 0.220 1.00 77.69 96 LEU A O 1
#

pLDDT: mean 84.95, std 10.74, range [48.88, 94.06]

Sequence (96 aa):
MFCAENNTERMRMGNVNCVNEIIVDLYAGIGYFTLPFLVHCHACHVYACDWNPDAMEALRRNLQANYTCPVGITDRCNLGVIPSSEASWPIAYRAL

Foldseek 3Di:
DDDPVCVVVLVVLLQAAQAAFEEEEQDCQLNSNPCSCVPRNVHPYYAYHDPDVVSVVSVCVVPVDDHDQDFDRGPYYHQPDPDDSVVCVVVRVRRD